Protein AF-A0A966I7S8-F1 (afdb_monomer)

Sequence (49 aa):
MVLSNAKTEIDLAFTRKELKGLSYENAFGGSTSFLRRRYTKDLSDVDIA

Mean predicted aligned error: 3.43 Å

Nearest PDB structures (foldseek):
  4dz4-assembly1_A  TM=9.616E-01  e=1.765E-02  Burkholderia thailandensis E264
  4dz4-assembly1_F  TM=9.628E-01  e=4.484E-02  Burkholderia thailandensis E264
  4dz4-assembly1_D  TM=9.630E-01  e=1.139E-01  Burkholderia thailandensis E264

pLDDT: mean 91.03, std 6.5, range [61.34, 97.12]

Radius of gyration: 11.25 Å; Cα contacts (8 Å, |Δi|>4): 45; chains: 1; bounding box: 23×17×32 Å

Secondary structure (DSSP, 8-state):
--GGGGGT---HHHH---SSS-----TTSS--SGGG----S--TT-S--

Structure (mmCIF, N/CA/C/O backbone):
data_AF-A0A966I7S8-F1
#
_ent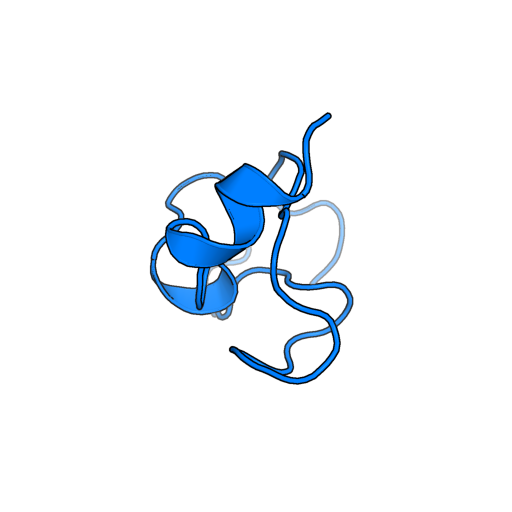ry.id   AF-A0A966I7S8-F1
#
loop_
_atom_site.group_PDB
_atom_site.id
_atom_site.type_symbol
_atom_site.label_atom_id
_atom_site.label_alt_id
_atom_site.label_comp_id
_atom_site.label_asym_id
_atom_site.label_entity_id
_atom_site.label_seq_id
_atom_site.pdbx_PDB_ins_code
_atom_site.Cartn_x
_atom_site.Cartn_y
_atom_site.Cartn_z
_atom_site.occupancy
_atom_site.B_iso_or_equiv
_atom_site.auth_seq_id
_atom_site.auth_comp_id
_atom_site.auth_asym_id
_atom_site.auth_atom_id
_atom_site.pdbx_PDB_model_num
ATOM 1 N N . MET A 1 1 ? -1.569 2.900 -16.519 1.00 61.34 1 MET A N 1
ATOM 2 C CA . MET A 1 1 ? -0.584 2.065 -15.798 1.00 61.34 1 MET A CA 1
ATOM 3 C C . MET A 1 1 ? 0.638 1.914 -16.682 1.00 61.34 1 MET A C 1
ATOM 5 O O . MET A 1 1 ? 0.465 1.485 -17.816 1.00 61.34 1 MET A O 1
ATOM 9 N N . VAL A 1 2 ? 1.833 2.293 -16.220 1.00 79.31 2 VAL A N 1
ATOM 10 C CA . VAL A 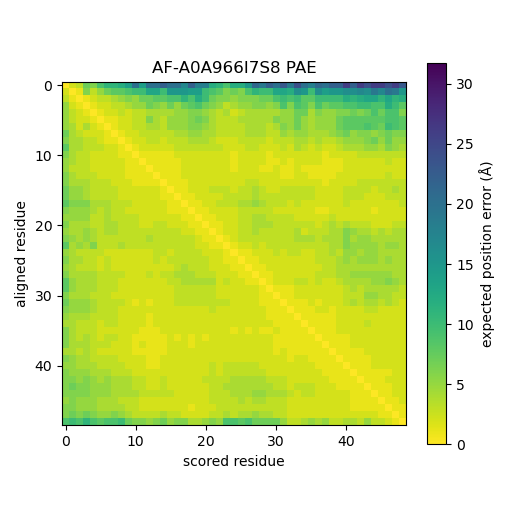1 2 ? 3.071 2.128 -17.002 1.00 79.31 2 VAL A CA 1
ATOM 11 C C . VAL A 1 2 ? 4.182 1.643 -16.078 1.00 79.31 2 VAL A C 1
ATOM 13 O O . VAL A 1 2 ? 4.344 2.160 -14.974 1.00 79.31 2 VAL A O 1
ATOM 16 N N . LEU A 1 3 ? 4.963 0.669 -16.548 1.00 75.94 3 LEU A N 1
ATOM 17 C CA . LEU A 1 3 ? 6.092 0.079 -15.819 1.00 75.94 3 LEU A CA 1
ATOM 18 C C . LEU A 1 3 ? 7.145 1.124 -15.394 1.00 75.94 3 LEU A C 1
ATOM 20 O O . LEU A 1 3 ? 7.920 0.892 -14.473 1.00 75.94 3 LEU A O 1
ATOM 24 N N . SER A 1 4 ? 7.158 2.294 -16.039 1.00 82.38 4 SER A N 1
ATOM 25 C CA . SER A 1 4 ? 8.031 3.421 -15.704 1.00 82.38 4 SER A CA 1
ATOM 26 C C . SER A 1 4 ? 7.848 3.935 -14.276 1.00 82.38 4 SER A C 1
ATOM 28 O O . SER A 1 4 ? 8.829 4.372 -13.679 1.00 82.38 4 SER A O 1
ATOM 30 N N . ASN A 1 5 ? 6.635 3.860 -13.718 1.00 80.56 5 ASN A N 1
ATOM 31 C CA . ASN A 1 5 ? 6.342 4.408 -12.389 1.00 80.56 5 ASN A CA 1
ATOM 32 C C . ASN A 1 5 ? 7.056 3.633 -11.271 1.00 80.56 5 ASN A C 1
ATOM 34 O O . ASN A 1 5 ? 7.413 4.220 -10.253 1.00 80.56 5 ASN A O 1
ATOM 38 N N . ALA A 1 6 ? 7.374 2.355 -11.503 1.00 83.19 6 ALA A N 1
ATOM 39 C CA . ALA A 1 6 ? 8.084 1.506 -10.546 1.00 83.19 6 ALA A CA 1
ATOM 40 C C . ALA A 1 6 ? 9.517 1.954 -10.241 1.00 83.19 6 ALA A C 1
ATOM 42 O O . ALA A 1 6 ? 10.137 1.446 -9.311 1.00 83.19 6 ALA A O 1
ATOM 43 N N . LYS A 1 7 ? 10.065 2.896 -11.019 1.00 83.81 7 LYS A N 1
ATOM 44 C CA . LYS A 1 7 ? 11.378 3.492 -10.743 1.00 83.81 7 LYS A CA 1
ATOM 45 C C . LYS A 1 7 ? 11.330 4.560 -9.651 1.00 83.81 7 LYS A C 1
ATOM 47 O O . LYS A 1 7 ? 12.362 4.843 -9.056 1.00 83.81 7 LYS A O 1
ATOM 52 N N . THR A 1 8 ? 10.171 5.178 -9.433 1.00 86.56 8 THR A N 1
ATOM 53 C CA . THR A 1 8 ? 10.005 6.319 -8.518 1.00 86.56 8 THR A CA 1
ATOM 54 C C . THR A 1 8 ? 9.059 6.016 -7.364 1.00 86.56 8 THR A C 1
ATOM 56 O O . THR A 1 8 ? 9.198 6.595 -6.294 1.00 86.56 8 THR A O 1
ATOM 59 N N . GLU A 1 9 ? 8.106 5.108 -7.563 1.00 88.44 9 GLU A N 1
ATOM 60 C CA . GLU A 1 9 ? 7.243 4.586 -6.507 1.00 88.44 9 GLU A CA 1
ATOM 61 C C . GLU A 1 9 ? 7.922 3.374 -5.869 1.00 88.44 9 GLU A C 1
ATOM 63 O O . GLU A 1 9 ? 7.778 2.254 -6.350 1.00 88.44 9 GLU A O 1
ATOM 68 N N . ILE A 1 10 ? 8.715 3.619 -4.824 1.00 91.31 10 ILE A N 1
ATOM 69 C CA . ILE A 1 10 ? 9.430 2.599 -4.048 1.00 91.31 10 ILE A CA 1
ATOM 70 C C . ILE A 1 10 ? 9.147 2.850 -2.565 1.00 91.31 10 ILE A C 1
ATOM 72 O O . ILE A 1 10 ? 9.097 4.002 -2.128 1.00 91.31 10 ILE A O 1
ATOM 76 N N . ASP A 1 11 ? 8.947 1.778 -1.795 1.00 94.81 11 ASP A N 1
ATOM 77 C CA . ASP A 1 11 ? 8.782 1.831 -0.339 1.00 94.81 11 ASP A CA 1
ATOM 78 C C . ASP A 1 11 ? 7.551 2.623 0.120 1.00 94.81 11 ASP A C 1
ATOM 80 O O . ASP A 1 11 ? 7.548 3.291 1.163 1.00 94.81 11 ASP A O 1
ATOM 84 N N . LEU A 1 12 ? 6.44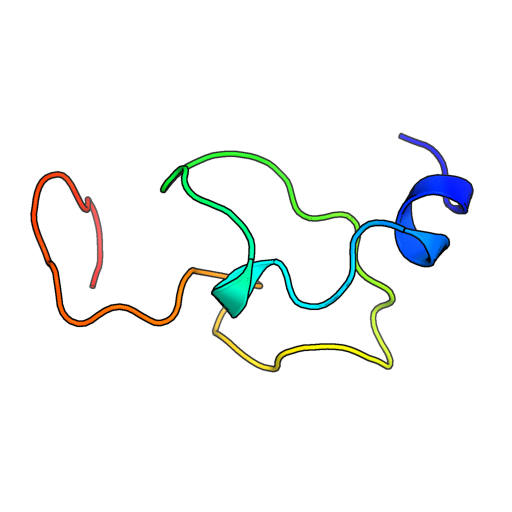9 2.511 -0.632 1.00 95.25 12 LEU A N 1
ATOM 85 C CA . LEU A 1 12 ? 5.208 3.211 -0.308 1.00 95.25 12 LEU A CA 1
ATOM 86 C C . LEU A 1 12 ? 4.584 2.720 1.003 1.00 95.25 12 LEU A C 1
ATOM 88 O O . LEU A 1 12 ? 3.760 3.435 1.567 1.00 95.25 12 LEU A O 1
ATOM 92 N N . ALA A 1 13 ? 4.982 1.564 1.544 1.00 95.81 13 ALA A N 1
ATOM 93 C CA . ALA A 1 13 ? 4.584 1.164 2.896 1.00 95.81 13 ALA A CA 1
ATOM 94 C C . ALA A 1 13 ? 5.060 2.149 3.982 1.00 95.81 13 ALA A C 1
ATOM 96 O O . ALA A 1 13 ? 4.435 2.221 5.041 1.00 95.81 13 ALA A O 1
ATOM 97 N N . PHE A 1 14 ? 6.127 2.913 3.720 1.00 95.31 14 PHE A N 1
ATOM 98 C CA . PHE A 1 14 ? 6.693 3.896 4.647 1.00 95.31 14 PHE A CA 1
ATOM 99 C C . PHE A 1 14 ? 6.428 5.340 4.217 1.00 95.31 14 PHE A C 1
ATOM 101 O O . PHE A 1 14 ? 6.160 6.195 5.057 1.00 95.31 14 PHE A O 1
ATOM 108 N N . THR A 1 15 ? 6.512 5.627 2.917 1.00 93.81 15 THR A N 1
ATOM 109 C CA . THR A 1 15 ? 6.548 7.011 2.412 1.00 93.81 15 THR A CA 1
ATOM 110 C C . THR A 1 15 ? 5.170 7.589 2.100 1.00 93.81 15 THR A C 1
ATOM 112 O O . THR A 1 15 ? 4.991 8.811 2.132 1.00 93.81 15 THR A O 1
ATOM 115 N N . ARG A 1 16 ? 4.165 6.745 1.825 1.00 92.50 16 ARG A N 1
ATOM 116 C CA . ARG A 1 16 ? 2.811 7.223 1.518 1.00 92.50 16 ARG A CA 1
ATOM 117 C C . ARG A 1 16 ? 2.090 7.690 2.785 1.00 92.50 16 ARG A C 1
ATOM 119 O O . ARG A 1 16 ? 2.173 7.058 3.838 1.00 92.50 16 ARG A O 1
ATOM 126 N N . LYS A 1 17 ? 1.290 8.747 2.648 1.00 92.75 17 LYS A N 1
ATOM 127 C CA . LYS A 1 17 ? 0.449 9.280 3.734 1.00 92.75 17 LYS A CA 1
ATOM 128 C C . LYS A 1 17 ? -0.964 8.704 3.732 1.00 92.75 17 LYS A C 1
ATOM 130 O O . LYS A 1 17 ? -1.549 8.516 4.787 1.00 92.75 17 LYS A O 1
ATOM 135 N N . GLU A 1 18 ? -1.484 8.329 2.571 1.00 94.00 18 GLU A N 1
ATOM 136 C CA . GLU A 1 18 ? -2.864 7.852 2.461 1.00 94.00 18 GLU A CA 1
ATOM 137 C C . GLU A 1 18 ? -2.999 6.353 2.743 1.00 94.00 18 GLU A C 1
ATOM 139 O O . GLU A 1 18 ? -2.183 5.544 2.283 1.00 94.00 18 GLU A O 1
ATOM 144 N N . LEU A 1 19 ? -4.076 5.966 3.436 1.00 94.69 19 LEU A N 1
ATOM 145 C CA . LEU A 1 19 ? -4.423 4.561 3.681 1.00 94.69 19 LEU A CA 1
ATOM 146 C C . LEU A 1 19 ? -4.811 3.827 2.392 1.00 94.69 19 LEU A C 1
ATOM 148 O O . LEU A 1 19 ? -4.552 2.634 2.278 1.00 94.69 19 LEU A O 1
ATOM 152 N N . LYS A 1 20 ? -5.387 4.514 1.398 1.00 92.81 20 LYS A N 1
ATOM 153 C CA . LYS A 1 20 ? -5.932 3.925 0.157 1.00 92.81 20 LYS A CA 1
ATOM 154 C C . LYS A 1 20 ? -5.160 4.393 -1.077 1.00 92.81 20 LYS A C 1
ATOM 156 O O . LYS A 1 20 ? -4.501 5.429 -1.041 1.00 92.81 20 LYS A O 1
ATOM 161 N N . GLY A 1 21 ? -5.207 3.602 -2.155 1.00 91.31 21 GLY A N 1
ATOM 162 C CA . GLY A 1 21 ? -4.569 3.885 -3.452 1.00 91.31 21 GLY A CA 1
ATOM 163 C C . GLY A 1 21 ? -3.572 2.810 -3.902 1.00 91.31 21 GLY A C 1
ATOM 164 O O . GLY A 1 21 ? -3.012 2.089 -3.073 1.00 91.31 21 GLY A O 1
ATOM 165 N N . LEU A 1 22 ? -3.336 2.734 -5.208 1.00 88.75 22 LEU A N 1
ATOM 166 C CA . LEU A 1 22 ? -2.471 1.735 -5.841 1.00 88.75 22 LEU A CA 1
ATOM 167 C C . LEU A 1 22 ? -0.989 1.983 -5.496 1.00 88.75 22 LEU A C 1
ATOM 169 O O . LEU A 1 22 ? -0.606 3.113 -5.206 1.00 88.75 22 LEU A O 1
ATOM 173 N N . SER A 1 23 ? -0.185 0.919 -5.465 1.00 87.44 23 SER A N 1
ATOM 174 C CA . SER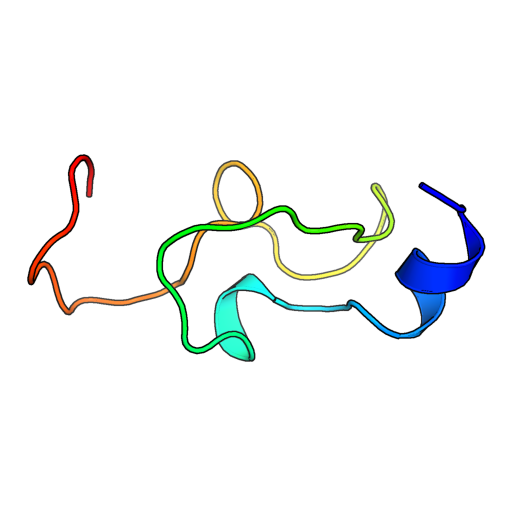 A 1 23 ? 1.279 0.986 -5.353 1.00 87.44 23 SER A CA 1
ATOM 175 C C . SER A 1 23 ? 1.862 0.268 -6.561 1.00 87.44 23 SER A C 1
ATOM 177 O O . SER A 1 23 ? 1.567 -0.913 -6.770 1.00 87.44 23 SER A O 1
ATOM 179 N N . TYR A 1 24 ? 2.646 0.981 -7.366 1.00 88.69 24 TYR A N 1
ATOM 180 C CA . TYR A 1 24 ? 3.270 0.424 -8.562 1.00 88.69 24 TYR A CA 1
ATOM 181 C C . TYR A 1 24 ? 4.743 0.117 -8.322 1.00 88.69 24 TYR A C 1
ATOM 183 O O . TYR A 1 24 ? 5.599 0.535 -9.090 1.00 88.69 24 TYR A O 1
ATOM 191 N N . GLU A 1 25 ? 5.035 -0.623 -7.258 1.00 90.19 25 GLU A N 1
ATOM 192 C CA . GLU A 1 25 ? 6.396 -1.015 -6.897 1.00 90.19 25 GLU A CA 1
ATOM 193 C C . GLU A 1 25 ? 6.921 -2.177 -7.753 1.00 90.19 25 GLU A C 1
ATOM 195 O O . GLU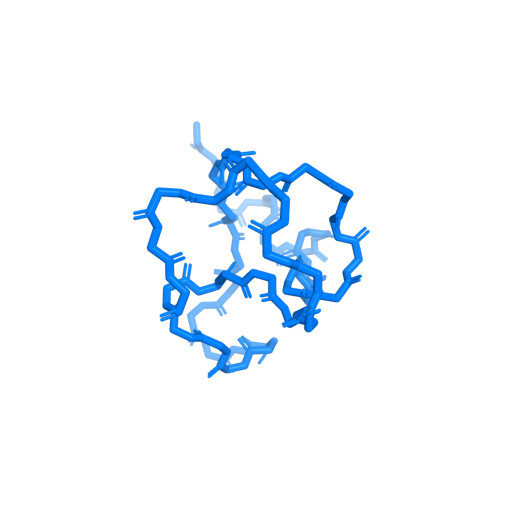 A 1 25 ? 6.174 -3.062 -8.183 1.00 90.19 25 GLU A O 1
ATOM 200 N N . ASN A 1 26 ? 8.241 -2.208 -7.964 1.00 90.50 26 ASN A N 1
ATOM 201 C CA . ASN A 1 26 ? 8.902 -3.369 -8.554 1.00 90.50 26 ASN A CA 1
ATOM 202 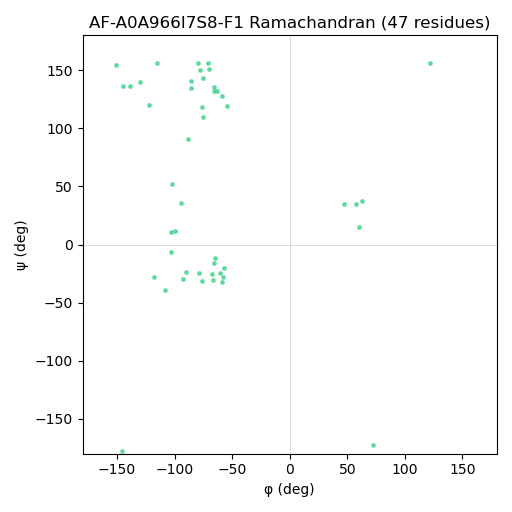C C . ASN A 1 26 ? 8.646 -4.612 -7.681 1.00 90.50 26 ASN A C 1
ATOM 204 O O . ASN A 1 26 ? 8.923 -4.610 -6.482 1.00 90.50 26 ASN A O 1
ATOM 208 N N . ALA A 1 27 ? 8.159 -5.695 -8.289 1.00 90.62 27 ALA A N 1
ATOM 209 C CA . ALA A 1 27 ? 7.841 -6.938 -7.589 1.00 90.62 27 ALA A CA 1
ATOM 210 C C . ALA A 1 27 ? 9.042 -7.541 -6.838 1.00 90.62 27 ALA A C 1
ATOM 212 O O . ALA A 1 27 ? 8.849 -8.196 -5.817 1.00 90.62 27 ALA A O 1
ATOM 213 N N . PHE A 1 28 ? 10.264 -7.286 -7.312 1.00 91.19 28 PHE A N 1
ATOM 214 C CA . PHE A 1 28 ? 11.503 -7.845 -6.764 1.00 91.19 28 PHE A CA 1
ATOM 215 C C . PHE A 1 28 ? 12.261 -6.881 -5.839 1.00 91.19 28 PHE A C 1
ATOM 217 O O . PHE A 1 28 ? 13.415 -7.135 -5.504 1.00 91.19 28 PHE A O 1
ATOM 224 N N . GLY A 1 29 ? 11.642 -5.766 -5.441 1.00 90.00 29 GLY A N 1
ATOM 225 C CA . GLY A 1 29 ? 12.245 -4.785 -4.542 1.00 90.00 29 GLY A CA 1
ATOM 226 C C . GLY A 1 29 ? 11.235 -4.118 -3.610 1.00 90.00 29 GLY A C 1
ATOM 227 O O . GLY A 1 29 ? 10.042 -4.439 -3.609 1.00 90.00 29 GLY A O 1
ATOM 228 N N . GLY A 1 30 ? 11.747 -3.181 -2.815 1.00 92.81 30 GLY A N 1
ATOM 229 C CA . GLY A 1 30 ? 10.971 -2.368 -1.884 1.00 92.81 30 GLY A CA 1
ATOM 230 C C . GLY A 1 30 ? 10.459 -3.114 -0.647 1.00 92.81 30 GLY A C 1
ATOM 231 O O . GLY A 1 30 ? 10.782 -4.275 -0.388 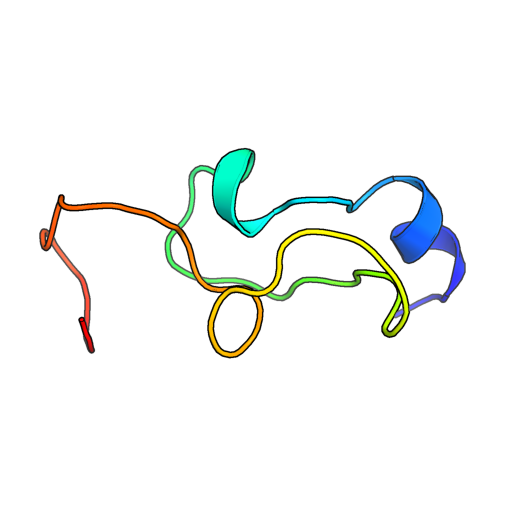1.00 92.81 30 GLY A O 1
ATOM 232 N N . SER A 1 31 ? 9.628 -2.413 0.113 1.00 94.25 31 SER A N 1
ATOM 233 C CA . SER A 1 31 ? 9.083 -2.831 1.403 1.00 94.25 31 SER A CA 1
ATOM 234 C C . SER A 1 31 ? 8.146 -4.042 1.307 1.00 94.25 31 SER A C 1
ATOM 236 O O . SER A 1 31 ? 7.224 -4.078 0.490 1.00 94.25 31 SER A O 1
ATOM 238 N N . THR A 1 32 ? 8.345 -5.036 2.174 1.00 95.00 32 THR A N 1
ATOM 239 C CA . THR A 1 32 ? 7.639 -6.332 2.149 1.00 95.00 32 THR A CA 1
ATOM 240 C C . THR A 1 32 ? 6.404 -6.379 3.051 1.00 95.00 32 THR A C 1
ATOM 242 O O . THR A 1 32 ? 6.084 -7.411 3.642 1.00 95.00 32 THR A O 1
ATOM 245 N N . SER A 1 33 ? 5.668 -5.274 3.156 1.00 94.38 33 SER A N 1
ATOM 246 C CA . SER A 1 33 ? 4.383 -5.296 3.852 1.00 94.38 33 SER A CA 1
ATOM 247 C C . SER A 1 33 ? 3.326 -6.064 3.053 1.00 94.38 33 SER A C 1
ATOM 249 O O . SER A 1 33 ? 3.398 -6.179 1.822 1.00 94.38 33 SER A O 1
ATOM 251 N N . PHE A 1 34 ? 2.307 -6.573 3.752 1.00 94.31 34 PHE A N 1
ATOM 252 C CA . PHE A 1 34 ? 1.193 -7.271 3.116 1.00 94.31 34 PHE A CA 1
ATOM 253 C C . PHE A 1 34 ? 0.563 -6.378 2.044 1.00 94.31 34 PHE A C 1
ATOM 255 O O . PHE A 1 34 ? 0.127 -5.272 2.349 1.00 94.31 34 PHE A O 1
ATOM 262 N N . LEU A 1 35 ? 0.576 -6.824 0.783 1.00 93.62 35 LEU A N 1
ATOM 263 C CA . LEU A 1 35 ? 0.068 -6.076 -0.377 1.00 93.62 35 LEU A CA 1
ATOM 264 C C . LEU A 1 35 ? 0.538 -4.602 -0.442 1.00 93.62 35 LEU A C 1
ATOM 266 O O . LEU A 1 35 ? -0.218 -3.723 -0.865 1.00 93.62 35 LEU A O 1
ATOM 270 N N . ARG A 1 36 ? 1.772 -4.305 -0.000 1.00 94.25 36 ARG A N 1
ATOM 271 C CA . ARG A 1 36 ? 2.337 -2.936 0.037 1.00 94.25 36 ARG A CA 1
ATOM 272 C C . ARG A 1 36 ? 1.484 -1.956 0.873 1.00 94.25 36 ARG A C 1
ATOM 274 O O . ARG A 1 36 ? 1.294 -0.777 0.536 1.00 94.25 36 ARG A O 1
ATOM 281 N N . ARG A 1 37 ? 0.869 -2.450 1.955 1.00 95.56 37 ARG A N 1
ATOM 282 C CA . ARG A 1 37 ? 0.118 -1.649 2.942 1.00 95.56 37 ARG A CA 1
ATOM 283 C C . ARG A 1 37 ? 1.021 -0.942 3.939 1.00 95.56 37 ARG A C 1
ATOM 285 O O . ARG A 1 37 ? 2.190 -1.283 4.080 1.00 95.56 37 ARG A O 1
ATOM 292 N N . ARG A 1 38 ? 0.509 0.141 4.525 1.00 96.12 38 ARG A N 1
ATOM 293 C CA . ARG A 1 38 ? 1.315 1.031 5.365 1.00 96.12 38 ARG A CA 1
ATOM 294 C C . ARG A 1 38 ? 1.756 0.302 6.624 1.00 96.12 38 ARG A C 1
ATOM 296 O O . ARG A 1 38 ? 0.932 -0.319 7.286 1.00 96.12 38 ARG A O 1
ATOM 303 N N . TYR A 1 39 ? 3.023 0.454 6.986 1.00 96.12 39 TYR A N 1
ATOM 304 C CA . TYR A 1 39 ? 3.447 0.159 8.346 1.00 96.12 39 TYR A CA 1
ATOM 305 C C . TYR A 1 39 ? 2.987 1.297 9.248 1.00 96.12 39 TYR A C 1
ATOM 307 O O . TYR A 1 39 ? 3.482 2.419 9.168 1.00 96.12 39 TYR A O 1
ATOM 315 N N . THR A 1 40 ? 2.011 1.013 10.096 1.00 95.75 40 THR A N 1
ATOM 316 C CA . THR A 1 40 ? 1.526 1.953 11.097 1.00 95.75 40 THR A CA 1
ATOM 317 C C . THR A 1 40 ? 0.984 1.185 12.293 1.00 95.75 40 THR A C 1
ATOM 319 O O . THR A 1 40 ? 0.586 0.030 12.172 1.00 95.75 40 THR A O 1
ATOM 322 N N . LYS A 1 41 ? 1.002 1.829 13.456 1.00 96.06 41 LYS A N 1
ATOM 323 C CA . LYS A 1 41 ? 0.269 1.377 14.647 1.00 96.06 41 LYS A CA 1
ATOM 324 C C . LYS A 1 41 ? -0.995 2.202 14.886 1.00 96.06 41 LYS A C 1
ATOM 326 O O . LYS A 1 41 ? -1.755 1.895 15.793 1.00 96.06 41 LYS A O 1
ATOM 331 N N . ASP A 1 42 ? -1.183 3.262 14.107 1.00 95.31 42 ASP A N 1
ATOM 332 C CA . ASP A 1 42 ? -2.405 4.050 14.103 1.00 95.31 42 ASP A CA 1
ATOM 333 C C . ASP A 1 42 ? -3.489 3.282 13.344 1.00 95.31 42 ASP A C 1
ATOM 335 O O . ASP A 1 42 ? -3.315 2.975 12.163 1.00 95.31 42 ASP A O 1
ATOM 339 N N . LEU A 1 43 ? -4.565 2.946 14.054 1.00 96.25 43 LEU A N 1
ATOM 340 C CA . LEU A 1 43 ? -5.699 2.167 13.554 1.00 96.25 43 LEU A CA 1
ATOM 341 C C . LEU A 1 43 ? -6.915 3.049 13.249 1.00 96.25 43 LEU A C 1
ATOM 343 O O . LEU A 1 43 ? -8.016 2.541 13.043 1.00 96.25 43 LEU A O 1
ATOM 347 N N . SER A 1 44 ? -6.745 4.368 13.250 1.00 97.12 44 SER A N 1
ATOM 348 C CA . SER A 1 44 ? -7.821 5.286 12.887 1.00 97.12 44 SER A CA 1
ATOM 349 C C . SER A 1 44 ? -8.219 5.062 11.424 1.00 97.12 44 SER A C 1
ATOM 351 O O . SER A 1 44 ? -7.358 4.982 10.547 1.00 97.12 44 SER A O 1
ATOM 353 N N . ASP A 1 45 ? -9.523 4.941 11.167 1.00 96.06 45 ASP A N 1
ATOM 354 C CA . ASP A 1 45 ? -10.122 4.847 9.825 1.00 96.06 45 ASP A CA 1
ATOM 355 C C . ASP A 1 45 ? -9.669 3.653 8.955 1.00 96.06 45 ASP A C 1
ATOM 357 O O . ASP A 1 45 ? -9.898 3.642 7.739 1.00 96.06 45 ASP A O 1
ATOM 361 N N . VAL A 1 46 ? -9.034 2.630 9.546 1.00 96.31 46 VAL A N 1
ATOM 362 C CA . VAL A 1 46 ? -8.664 1.401 8.827 1.00 96.31 46 VAL A CA 1
ATOM 363 C C . VAL A 1 46 ? -9.820 0.405 8.814 1.00 96.31 46 VAL A C 1
ATOM 365 O O . VAL A 1 46 ? -10.433 0.119 9.838 1.00 96.31 46 VAL A O 1
ATOM 368 N N . ASP A 1 47 ? -10.081 -0.173 7.643 1.00 96.25 47 ASP A N 1
ATOM 369 C CA . ASP A 1 47 ? -11.061 -1.253 7.492 1.00 96.25 47 ASP A CA 1
ATOM 370 C C . ASP A 1 47 ? -10.499 -2.597 8.025 1.00 9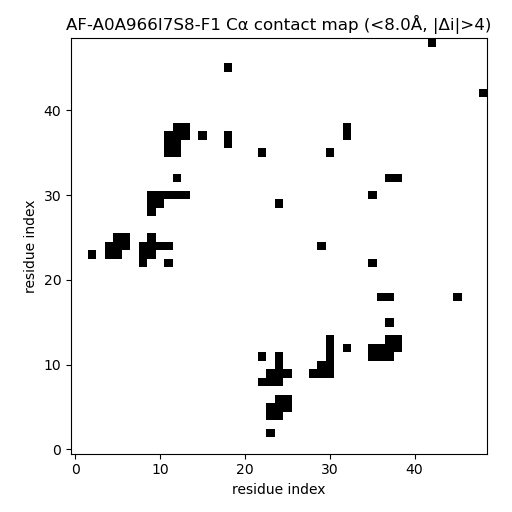6.25 47 ASP A C 1
ATOM 372 O O . ASP A 1 47 ? -11.244 -3.444 8.513 1.00 96.25 47 ASP A O 1
ATOM 376 N N . ILE A 1 48 ? -9.175 -2.801 7.917 1.00 92.75 48 ILE A N 1
ATOM 377 C CA . ILE A 1 48 ? -8.432 -4.006 8.332 1.00 92.75 48 ILE A CA 1
ATOM 378 C C . ILE A 1 48 ? -7.056 -3.572 8.860 1.00 92.75 48 ILE A C 1
ATOM 380 O O . ILE A 1 48 ? -6.404 -2.733 8.230 1.00 92.75 48 ILE A O 1
ATOM 384 N N . ALA A 1 49 ? -6.629 -4.159 9.982 1.00 89.00 49 ALA A N 1
ATOM 385 C CA . ALA A 1 49 ? -5.349 -3.913 10.651 1.00 89.00 49 ALA A CA 1
ATOM 386 C C . ALA A 1 49 ? -4.434 -5.144 10.606 1.00 89.00 49 ALA A C 1
ATOM 388 O O . ALA A 1 49 ? -4.958 -6.265 10.801 1.00 89.00 49 ALA A O 1
#

Foldseek 3Di:
DDLVCQVPQAQCLDPPDDQDDAGSHDPPDHDDPDNSGHPDPDPPPDPDD

Solvent-accessible surface area (backbone atoms only — not comparable to full-atom values): 3458 Å² total; per-residue (Å²): 140,62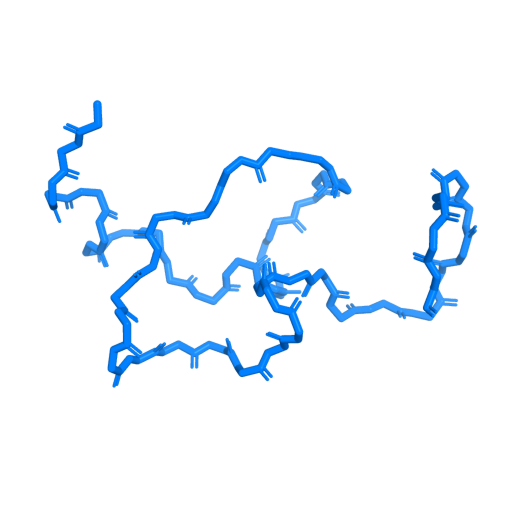,81,71,49,32,79,74,42,62,36,51,23,73,73,56,87,66,96,72,81,90,80,58,52,46,90,92,54,66,56,87,43,75,94,54,38,68,77,70,88,77,69,78,94,54,95,74,134